Protein AF-A0A6J4FV92-F1 (afdb_monomer)

Secondary structure (DSSP, 8-state):
-EEE-TTT--EE-------TTS-HHHHHHHHHHHHH-EEEEE-SS-SEEEEEEEEPTTS-EEEEEEEE--EEEEEE-SS-TTTTT--EE---HHHHHHHBS-TTHHHHHHHHHHHH-

pLDDT: mean 94.23, std 5.78, range [58.06, 98.5]

Solvent-accessible surface area (backbone atoms only — not comparable to full-atom values): 6823 Å² total; per-residue (Å²): 101,36,24,32,40,75,87,81,58,44,41,37,70,58,70,67,74,94,50,98,90,48,56,72,44,54,40,39,48,51,25,28,24,38,53,57,17,38,40,64,54,61,40,83,61,66,76,48,69,38,78,45,73,45,73,43,98,86,70,50,72,41,83,40,80,46,75,41,58,53,64,51,77,75,45,76,48,96,73,42,81,31,57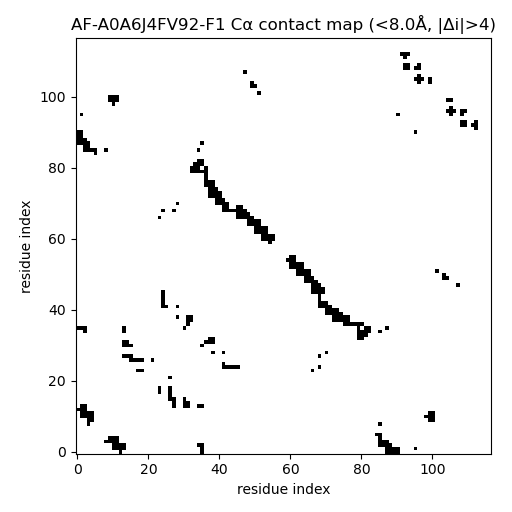,94,61,29,54,64,48,83,56,56,37,70,60,43,43,75,57,44,78,53,75,70,50,28,65,55,32,46,55,51,36,73,75,74,109

Mean predicted aligned error: 3.33 Å

Nearest PDB structures (foldseek):
  4mpo-assembly3_C  TM=8.245E-01  e=9.724E-05  Chlamydia trachomatis L2/434/Bu
  7auo-assembly1_A  TM=7.360E-01  e=5.806E-05  Saccharomyces cerevisiae S288C
  3gw6-assembly1_F  TM=3.159E-01  e=1.990E+00  Escherichia phage K1F
  3gw6-assembly1_B  TM=3.084E-01  e=4.043E+00  Escherichia phage K1F
  3gw6-assembly2_D  TM=3.286E-01  e=7.223E+00  Escherichia phage K1F

Sequence (117 aa):
MLVTSRETKRWILPKGQPEKDLKPHEVAKAEAYEEAGLKGSIAKKAFASFASTKRLKSGTERPVLVKVYLLRVEAERGTWPEQGQRERRWFTPAEAATIVGEPELVPILLDFGSRWA

Radius of gyration: 13.91 Å; Cα contacts (8 Å, |Δi|>4): 193; chains: 1; bounding box: 33×31×37 Å

Foldseek 3Di:
DWKADQPPGATDQQDDDDDPPDQRQRRSQVSCCAGFVFDADKDSDFLDKDWDWDQDPVRDIDIDIDTHIDGDTPDHDPDGNCVVRMDDDDDQLQRSLVRHPDVRCNVVSVVVNVVPD

Structure (mmCIF, N/CA/C/O backbone):
data_AF-A0A6J4FV92-F1
#
_entry.id   AF-A0A6J4FV92-F1
#
loop_
_atom_site.group_PDB
_atom_site.id
_atom_site.type_symbol
_atom_site.label_atom_id
_atom_site.label_alt_id
_atom_site.label_comp_id
_atom_site.label_asym_id
_atom_site.label_entity_id
_atom_site.label_seq_id
_atom_site.pdbx_PDB_ins_code
_atom_site.Cartn_x
_atom_site.Cartn_y
_atom_site.Cartn_z
_atom_site.occupancy
_atom_site.B_iso_or_equiv
_atom_site.auth_seq_id
_atom_site.auth_comp_id
_atom_site.auth_asym_id
_atom_site.auth_atom_id
_atom_site.pdbx_PDB_model_num
ATOM 1 N N . MET A 1 1 ? 2.190 4.065 -8.010 1.00 95.50 1 MET A N 1
ATOM 2 C CA . MET A 1 1 ? 0.798 4.561 -7.975 1.00 95.50 1 MET A CA 1
ATOM 3 C C . MET A 1 1 ? 0.402 4.772 -6.527 1.00 95.50 1 MET A C 1
ATOM 5 O O . MET A 1 1 ? 0.676 3.888 -5.721 1.00 95.50 1 MET A O 1
ATOM 9 N N . LEU A 1 2 ? -0.239 5.896 -6.220 1.00 97.94 2 LEU A N 1
ATOM 10 C CA . LEU A 1 2 ? -0.946 6.124 -4.958 1.00 97.94 2 LEU A CA 1
ATOM 11 C C . LEU A 1 2 ? -2.420 6.425 -5.245 1.00 97.94 2 LEU A C 1
ATOM 13 O O . LEU A 1 2 ? -2.774 6.812 -6.363 1.00 97.94 2 LEU A O 1
ATOM 17 N N . VAL A 1 3 ? -3.254 6.266 -4.223 1.00 98.00 3 VAL A N 1
ATOM 18 C CA . VAL A 1 3 ? -4.663 6.673 -4.219 1.00 98.00 3 VAL A CA 1
ATOM 19 C C . VAL A 1 3 ? -4.953 7.569 -3.026 1.00 98.00 3 VAL A C 1
ATOM 21 O O . VAL A 1 3 ? -4.241 7.524 -2.025 1.00 98.00 3 VAL A O 1
ATOM 24 N N . THR A 1 4 ? -6.010 8.367 -3.093 1.00 97.06 4 THR A N 1
ATOM 25 C CA . THR A 1 4 ? -6.475 9.121 -1.923 1.00 97.06 4 THR A CA 1
ATOM 26 C C . THR A 1 4 ? -7.242 8.217 -0.958 1.00 97.06 4 THR A C 1
ATOM 28 O O . THR A 1 4 ? -8.066 7.402 -1.384 1.00 97.06 4 THR A O 1
ATOM 31 N N . SER A 1 5 ? -7.061 8.414 0.347 1.00 93.00 5 SER A N 1
ATOM 32 C CA . SER A 1 5 ? -7.974 7.892 1.366 1.00 93.00 5 SER A CA 1
ATOM 33 C C . SER A 1 5 ? -9.383 8.472 1.178 1.00 93.00 5 SER A C 1
ATOM 35 O O . SER A 1 5 ? -9.551 9.575 0.656 1.00 93.00 5 SER A O 1
ATOM 37 N N . ARG A 1 6 ? -10.420 7.747 1.614 1.00 90.94 6 ARG A N 1
ATOM 38 C CA . ARG A 1 6 ? -11.811 8.198 1.430 1.00 90.94 6 ARG A CA 1
ATOM 39 C C . ARG A 1 6 ? -12.151 9.435 2.272 1.00 90.94 6 ARG A C 1
ATOM 41 O O . ARG A 1 6 ? -12.722 10.382 1.745 1.00 90.94 6 ARG A O 1
ATOM 48 N N . GLU A 1 7 ? -11.782 9.421 3.553 1.00 86.88 7 GLU A N 1
ATOM 49 C CA . GLU A 1 7 ? -12.180 10.446 4.531 1.00 86.88 7 GLU A CA 1
ATOM 50 C C . GLU A 1 7 ? -11.287 11.690 4.490 1.00 86.88 7 GLU A C 1
ATOM 52 O O . GLU A 1 7 ? -11.777 12.810 4.412 1.00 86.88 7 GLU A O 1
ATOM 57 N N . THR A 1 8 ? -9.967 11.498 4.545 1.00 89.00 8 THR A N 1
ATOM 58 C CA . THR A 1 8 ? -9.002 12.596 4.727 1.00 89.00 8 THR A CA 1
ATOM 59 C C . THR A 1 8 ? -8.329 13.043 3.436 1.00 89.00 8 THR A C 1
ATOM 61 O O . THR A 1 8 ? -7.539 13.981 3.467 1.00 89.00 8 THR A O 1
ATOM 64 N N . LYS A 1 9 ? -8.598 12.353 2.320 1.00 92.56 9 LYS A N 1
ATOM 65 C CA . LYS A 1 9 ? -8.004 12.604 0.998 1.00 92.56 9 LYS A CA 1
ATOM 66 C C . LYS A 1 9 ? -6.469 12.615 0.980 1.00 92.56 9 LYS A C 1
ATOM 68 O O . LYS A 1 9 ? -5.858 13.176 0.079 1.00 92.56 9 LYS A O 1
ATOM 73 N N . ARG A 1 10 ? -5.829 11.946 1.944 1.00 94.62 10 ARG A N 1
ATOM 74 C CA . ARG A 1 10 ? -4.369 11.766 1.973 1.00 94.62 10 ARG A CA 1
ATOM 75 C C . ARG A 1 10 ? -3.938 10.722 0.954 1.00 94.62 10 ARG A C 1
ATOM 77 O O . ARG A 1 10 ? -4.637 9.725 0.784 1.00 94.62 10 ARG A O 1
ATOM 84 N N . TRP A 1 11 ? -2.776 10.912 0.338 1.00 97.06 11 TRP A N 1
ATOM 85 C CA . TRP A 1 11 ? -2.191 9.925 -0.565 1.00 97.06 11 TRP A CA 1
ATOM 86 C C . TRP A 1 11 ? -1.657 8.718 0.209 1.00 97.06 11 TRP A C 1
ATOM 88 O O . TRP A 1 11 ? -0.870 8.868 1.141 1.00 97.06 11 TRP A O 1
ATOM 98 N N . ILE A 1 12 ? -2.095 7.526 -0.192 1.00 96.06 12 ILE A N 1
ATOM 99 C CA . ILE A 1 12 ? -1.753 6.237 0.415 1.00 96.06 12 ILE A CA 1
ATOM 100 C C . ILE A 1 12 ? -1.475 5.188 -0.668 1.00 96.06 12 ILE A C 1
ATOM 102 O O . ILE A 1 12 ? -1.892 5.325 -1.823 1.00 96.06 12 ILE A O 1
ATOM 106 N N . LEU A 1 13 ? -0.800 4.101 -0.291 1.00 96.81 13 LEU A N 1
ATOM 107 C CA . LEU A 1 13 ? -0.808 2.882 -1.102 1.00 96.81 13 LEU A CA 1
ATOM 108 C C . LEU A 1 13 ? -2.199 2.229 -1.068 1.00 96.81 13 LEU A C 1
ATOM 110 O O . LEU A 1 13 ? -2.836 2.263 -0.008 1.00 96.81 13 LEU A O 1
ATOM 114 N N . PRO A 1 14 ? -2.637 1.583 -2.169 1.00 96.75 14 PRO A N 1
ATOM 115 C CA . PRO A 1 14 ? -3.843 0.773 -2.144 1.00 96.75 14 PRO A CA 1
ATOM 116 C C . PRO A 1 14 ? -3.752 -0.315 -1.077 1.00 96.75 14 PRO A C 1
ATOM 118 O O . PRO A 1 14 ? -2.745 -1.031 -1.014 1.00 96.75 14 PRO A O 1
ATOM 121 N N . LYS A 1 15 ? -4.757 -0.418 -0.205 1.00 94.06 15 LYS A N 1
ATOM 122 C CA . LYS A 1 15 ? -4.687 -1.328 0.947 1.00 94.06 15 LYS A CA 1
ATOM 123 C C . LYS A 1 15 ? -6.058 -1.769 1.450 1.00 94.06 15 LYS A C 1
ATOM 125 O O . LYS A 1 15 ? -6.947 -0.952 1.654 1.00 94.06 15 LYS A O 1
ATOM 130 N N . GLY A 1 16 ? -6.134 -3.041 1.828 1.00 90.25 16 GLY A N 1
ATOM 131 C CA . GLY A 1 16 ? -7.346 -3.668 2.345 1.00 90.25 16 GLY A CA 1
ATOM 132 C C . GLY A 1 16 ? -7.248 -4.188 3.762 1.00 90.25 16 GLY A C 1
ATOM 133 O O . GLY A 1 16 ? -6.205 -4.124 4.421 1.00 90.25 16 GLY A O 1
ATOM 134 N N . GLN A 1 17 ? -8.366 -4.728 4.232 1.00 87.69 17 GLN A N 1
ATOM 135 C CA . GLN A 1 17 ? -8.396 -5.544 5.441 1.00 87.69 17 GLN A CA 1
ATOM 136 C C . GLN A 1 17 ? -8.135 -7.011 5.089 1.00 87.69 17 GLN A C 1
ATOM 138 O O . GLN A 1 17 ? -8.500 -7.442 4.003 1.00 87.69 17 GLN A O 1
ATOM 143 N N . PRO A 1 18 ? -7.533 -7.801 5.994 1.00 86.38 18 PRO A N 1
ATOM 144 C CA . PRO A 1 18 ? -7.424 -9.238 5.788 1.00 86.38 18 PRO A CA 1
ATOM 145 C C . PRO A 1 18 ? -8.799 -9.883 5.570 1.00 86.38 18 PRO A C 1
ATOM 147 O O . PRO A 1 18 ? -9.725 -9.646 6.347 1.00 86.38 18 PRO A O 1
ATOM 150 N N . GLU A 1 19 ? -8.895 -10.741 4.559 1.00 87.88 19 GLU A N 1
ATOM 151 C CA . GLU A 1 19 ? -10.077 -11.547 4.253 1.00 87.88 19 GLU A CA 1
ATOM 152 C C . GLU A 1 19 ? -9.804 -13.021 4.567 1.00 87.88 19 GLU A C 1
ATOM 154 O O . GLU A 1 19 ? -8.681 -13.500 4.404 1.00 87.88 19 GLU A O 1
ATOM 159 N N . LYS A 1 20 ? -10.824 -13.745 5.047 1.00 82.75 20 LYS A N 1
ATOM 160 C CA . LYS A 1 20 ? -10.668 -15.093 5.626 1.00 82.75 20 LYS A CA 1
ATOM 161 C C . LYS A 1 20 ? -10.102 -16.120 4.637 1.00 82.75 20 LYS A C 1
ATOM 163 O O . LYS A 1 20 ? -9.364 -17.007 5.056 1.00 82.75 20 LYS A O 1
ATOM 168 N N . ASP A 1 21 ? -10.405 -15.958 3.352 1.00 91.56 21 ASP A N 1
ATOM 169 C CA . ASP A 1 21 ? -10.108 -16.948 2.313 1.00 91.56 21 ASP A CA 1
ATOM 170 C C . ASP A 1 21 ? -9.042 -16.479 1.308 1.00 91.56 21 ASP A C 1
ATOM 172 O O . ASP A 1 21 ? -8.737 -17.189 0.350 1.00 91.56 21 ASP A O 1
ATOM 176 N N . LEU A 1 22 ? -8.435 -15.306 1.532 1.00 90.75 22 LEU A N 1
ATOM 177 C CA . LEU A 1 22 ? -7.413 -14.742 0.650 1.00 90.75 22 LEU A CA 1
ATOM 178 C C . LEU A 1 22 ? -6.067 -14.608 1.353 1.00 90.75 22 LEU A C 1
ATOM 180 O O . LEU A 1 22 ? -5.957 -14.164 2.500 1.00 90.75 22 LEU A O 1
ATOM 184 N N . LYS A 1 23 ? -4.990 -14.931 0.631 1.00 96.31 23 LYS A N 1
ATOM 185 C CA . LYS A 1 23 ? -3.640 -14.642 1.120 1.00 96.31 23 LYS A CA 1
ATOM 186 C C . LYS A 1 23 ? -3.422 -13.125 1.116 1.00 96.31 23 LYS A C 1
ATOM 188 O O . LYS A 1 23 ? -3.930 -12.436 0.235 1.00 96.31 23 LYS A O 1
ATOM 193 N N . PRO A 1 24 ? -2.580 -12.572 2.006 1.00 95.94 24 PRO A N 1
ATOM 194 C CA . PRO A 1 24 ? -2.403 -11.119 2.100 1.00 95.94 24 PRO A CA 1
ATOM 195 C C . PRO A 1 24 ? -1.973 -10.420 0.798 1.00 95.94 24 PRO A C 1
ATOM 197 O O . PRO A 1 24 ? -2.365 -9.285 0.553 1.00 95.94 24 PRO A O 1
ATOM 200 N N . HIS A 1 25 ? -1.190 -11.089 -0.056 1.00 97.56 25 HIS A N 1
ATOM 201 C CA . HIS A 1 25 ? -0.832 -10.547 -1.371 1.00 97.56 25 HIS A CA 1
ATOM 202 C C . HIS A 1 25 ? -2.004 -10.589 -2.363 1.00 97.56 25 HIS A C 1
ATOM 204 O O . HIS A 1 25 ? -2.075 -9.754 -3.253 1.00 97.56 25 HIS A O 1
ATOM 210 N N . GLU A 1 26 ? -2.930 -11.541 -2.233 1.00 97.50 26 GLU A N 1
ATOM 211 C CA . GLU A 1 26 ? -4.135 -11.604 -3.068 1.00 97.50 26 GLU A CA 1
ATOM 212 C C . GLU A 1 26 ? -5.090 -10.470 -2.701 1.00 97.50 26 GLU A C 1
ATOM 214 O O . GLU A 1 26 ? -5.551 -9.772 -3.600 1.00 97.50 26 GLU A O 1
ATOM 219 N N . VAL A 1 27 ? -5.261 -10.200 -1.400 1.00 97.75 27 VAL A N 1
ATOM 220 C CA . VAL A 1 27 ? -5.981 -9.013 -0.904 1.00 97.75 27 VAL A CA 1
ATOM 221 C C . VAL A 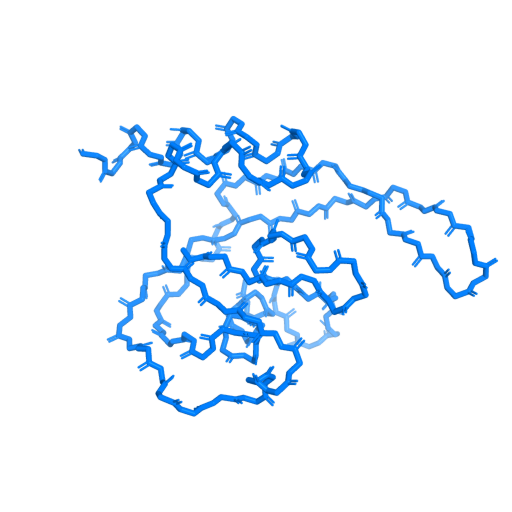1 27 ? -5.347 -7.735 -1.45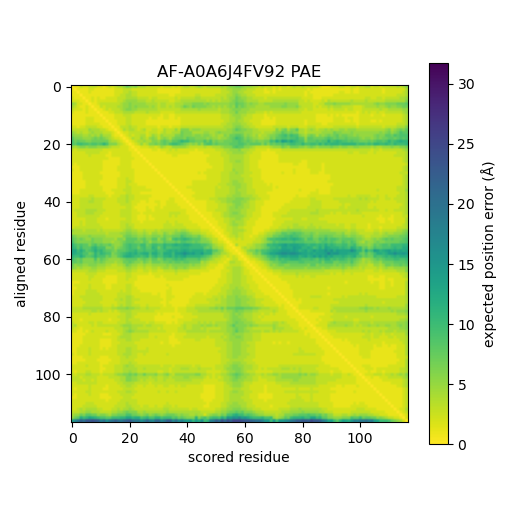6 1.00 97.75 27 VAL A C 1
ATOM 223 O O . VAL A 1 27 ? -6.023 -6.932 -2.085 1.00 97.75 27 VAL A O 1
ATOM 226 N N . ALA A 1 28 ? -4.027 -7.560 -1.314 1.00 97.62 28 ALA A N 1
ATOM 227 C CA . ALA A 1 28 ? -3.342 -6.370 -1.831 1.00 97.62 28 ALA A CA 1
ATOM 228 C C . ALA A 1 28 ? -3.525 -6.184 -3.352 1.00 97.62 28 ALA A C 1
ATOM 230 O O . ALA A 1 28 ? -3.639 -5.058 -3.834 1.00 97.62 28 ALA A O 1
ATOM 231 N N . LYS A 1 29 ? -3.570 -7.282 -4.120 1.00 98.06 29 LYS A N 1
ATOM 232 C CA . LYS A 1 29 ? -3.832 -7.245 -5.565 1.00 98.06 29 LYS A CA 1
ATOM 233 C C . LYS A 1 29 ? -5.281 -6.871 -5.879 1.00 98.06 29 LYS A C 1
ATOM 235 O O . LYS A 1 29 ? -5.493 -6.098 -6.811 1.00 98.06 29 LYS A O 1
ATOM 240 N N . ALA A 1 30 ? -6.248 -7.420 -5.145 1.00 97.88 30 ALA A N 1
ATOM 241 C CA . ALA A 1 30 ? -7.661 -7.084 -5.298 1.00 97.88 30 ALA A CA 1
ATOM 242 C C . ALA A 1 30 ? -7.896 -5.595 -5.007 1.00 97.88 30 ALA A C 1
ATOM 244 O O . ALA A 1 30 ? -8.439 -4.883 -5.843 1.00 97.88 30 ALA A O 1
ATOM 245 N N . GLU A 1 31 ? -7.335 -5.090 -3.914 1.00 97.75 31 GLU A N 1
ATOM 246 C CA . GLU A 1 31 ? -7.427 -3.684 -3.504 1.00 97.75 31 GLU A CA 1
ATOM 247 C C . GLU A 1 31 ? -6.756 -2.736 -4.504 1.00 97.75 31 GLU A C 1
ATOM 249 O O . GLU A 1 31 ? -7.287 -1.679 -4.832 1.00 97.75 31 GLU A O 1
ATOM 254 N N . ALA A 1 32 ? -5.617 -3.124 -5.087 1.00 98.25 32 ALA A N 1
ATOM 255 C CA . ALA A 1 32 ? -5.011 -2.350 -6.171 1.00 98.25 32 ALA A CA 1
ATOM 256 C C . ALA A 1 32 ? -5.930 -2.236 -7.404 1.00 98.25 32 ALA A C 1
ATOM 258 O O . ALA A 1 32 ? -5.899 -1.225 -8.111 1.00 98.25 32 ALA A O 1
ATOM 259 N N . TYR A 1 33 ? -6.766 -3.243 -7.666 1.00 98.38 33 TYR A N 1
ATOM 260 C CA . TYR A 1 33 ? -7.787 -3.168 -8.706 1.00 98.38 33 TYR A CA 1
ATOM 261 C C . TYR A 1 33 ? -8.998 -2.334 -8.268 1.00 98.38 33 TYR A C 1
ATOM 263 O O . TYR A 1 33 ? -9.450 -1.479 -9.029 1.00 98.38 33 TYR A O 1
ATOM 271 N N . GLU A 1 34 ? -9.513 -2.550 -7.064 1.00 98.00 34 GLU A N 1
ATOM 272 C CA . GLU A 1 34 ? -10.715 -1.876 -6.568 1.00 98.00 34 GLU A CA 1
ATOM 273 C C . GLU A 1 34 ? -10.491 -0.384 -6.341 1.00 98.00 34 GLU A C 1
ATOM 275 O O . GLU A 1 34 ? -11.276 0.434 -6.822 1.00 98.00 34 GLU A O 1
ATOM 280 N N . GLU A 1 35 ? -9.388 -0.022 -5.687 1.00 98.00 35 GLU A N 1
ATOM 281 C CA . GLU A 1 35 ? -9.075 1.356 -5.320 1.00 98.00 35 GLU A CA 1
ATOM 282 C C . GLU A 1 35 ? -8.410 2.132 -6.465 1.00 98.00 35 GLU A C 1
ATOM 284 O O . GLU A 1 35 ? -8.633 3.338 -6.599 1.00 98.00 35 GLU A O 1
ATOM 289 N N . ALA A 1 36 ? -7.602 1.461 -7.299 1.00 98.06 36 ALA A N 1
ATOM 290 C CA . ALA A 1 36 ? -6.765 2.115 -8.311 1.00 98.06 36 ALA A CA 1
ATOM 291 C C . ALA A 1 36 ? -6.947 1.590 -9.744 1.00 98.06 36 ALA A C 1
ATOM 293 O O . ALA A 1 36 ? -6.307 2.106 -10.658 1.00 98.06 36 ALA A O 1
ATOM 294 N N . GLY A 1 37 ? -7.782 0.581 -9.995 1.00 98.25 37 GLY A N 1
ATOM 295 C CA . GLY A 1 37 ? -7.991 0.025 -11.338 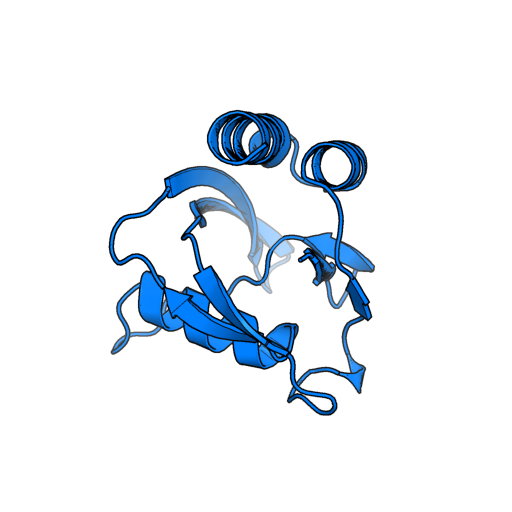1.00 98.25 37 GLY A CA 1
ATOM 296 C C . GLY A 1 37 ? -6.765 -0.662 -11.944 1.00 98.25 37 GLY A C 1
ATOM 297 O O . GLY A 1 37 ? -6.700 -0.815 -13.167 1.00 98.25 37 GLY A O 1
ATOM 298 N N . LEU A 1 38 ? -5.788 -1.063 -11.128 1.00 98.50 38 LEU A N 1
ATOM 299 C CA . LEU A 1 38 ? -4.559 -1.701 -11.594 1.00 98.50 38 LEU A CA 1
ATOM 300 C C . LEU A 1 38 ? -4.738 -3.212 -11.740 1.00 98.50 38 LEU A C 1
ATOM 302 O O . LEU A 1 38 ? -5.293 -3.880 -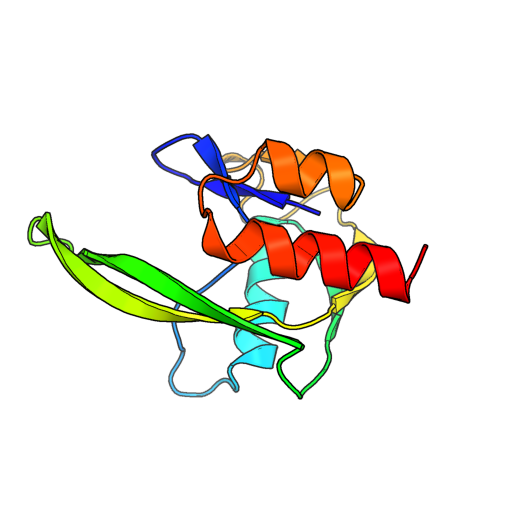10.870 1.00 98.50 38 LEU A O 1
ATOM 306 N N . LYS A 1 39 ? -4.221 -3.772 -12.833 1.00 98.31 39 LYS A N 1
ATOM 307 C CA . LYS A 1 39 ? -4.120 -5.219 -13.043 1.00 98.31 39 LYS A CA 1
ATOM 308 C C . LYS A 1 39 ? -2.683 -5.611 -13.340 1.00 98.31 39 LYS A C 1
ATOM 310 O O . LYS A 1 39 ? -1.952 -4.880 -14.005 1.00 98.31 39 LYS A O 1
ATOM 315 N N . GLY A 1 40 ? -2.309 -6.792 -12.866 1.00 97.94 40 GLY A N 1
ATOM 316 C CA . GLY A 1 40 ? -1.034 -7.409 -13.193 1.00 97.94 40 GLY A CA 1
ATOM 317 C C . GLY A 1 40 ? -0.640 -8.510 -12.220 1.00 97.94 40 GLY A C 1
ATOM 318 O O . GLY A 1 40 ? -1.490 -9.132 -11.568 1.00 97.94 40 GLY A O 1
ATOM 319 N N . SER A 1 41 ? 0.660 -8.739 -12.109 1.00 98.19 41 SER A N 1
ATOM 320 C CA . SER A 1 41 ? 1.244 -9.838 -11.342 1.00 98.19 41 SER A CA 1
ATOM 321 C C . SER A 1 41 ? 1.805 -9.345 -10.007 1.00 98.19 41 SER A C 1
ATOM 323 O O . SER A 1 41 ? 2.618 -8.423 -9.980 1.00 98.19 41 SER A O 1
ATOM 325 N N . ILE A 1 42 ? 1.377 -9.947 -8.890 1.00 98.12 42 ILE A N 1
ATOM 326 C CA . ILE A 1 42 ? 1.810 -9.551 -7.539 1.00 98.12 42 ILE A CA 1
ATOM 327 C C . ILE A 1 42 ? 2.829 -10.535 -6.961 1.00 98.12 42 ILE A C 1
ATOM 329 O O . ILE A 1 42 ? 2.702 -11.752 -7.121 1.00 98.12 42 ILE A O 1
ATOM 333 N N . ALA A 1 43 ? 3.833 -10.014 -6.258 1.00 98.00 43 ALA A N 1
ATOM 334 C CA . ALA A 1 43 ? 4.787 -10.828 -5.522 1.00 98.00 43 ALA A CA 1
ATOM 335 C C . ALA A 1 43 ? 4.120 -11.493 -4.305 1.00 98.00 43 ALA A C 1
ATOM 337 O O . ALA A 1 43 ? 3.425 -10.844 -3.526 1.00 98.00 43 ALA A O 1
ATOM 338 N N . LYS A 1 44 ? 4.378 -12.790 -4.095 1.00 97.44 44 LYS A N 1
ATOM 339 C CA . LYS A 1 44 ? 3.858 -13.533 -2.929 1.00 97.44 44 LYS A CA 1
ATOM 340 C C . LYS A 1 44 ? 4.530 -13.120 -1.615 1.00 97.44 44 LYS A C 1
ATOM 342 O O . LYS A 1 44 ? 3.912 -13.192 -0.553 1.00 97.44 44 LYS A O 1
ATOM 347 N N . LYS A 1 45 ? 5.808 -12.730 -1.685 1.00 97.69 45 LYS A N 1
ATOM 348 C CA . LYS A 1 45 ? 6.604 -12.264 -0.544 1.00 97.69 45 LYS A CA 1
ATOM 349 C C . LYS A 1 45 ? 6.388 -10.763 -0.361 1.00 97.69 45 LYS A C 1
ATOM 351 O O . LYS A 1 45 ? 6.417 -10.019 -1.337 1.00 97.69 45 LYS A O 1
ATOM 356 N N . ALA A 1 46 ? 6.191 -10.340 0.886 1.00 97.81 46 ALA A N 1
ATOM 357 C CA . ALA A 1 46 ? 6.134 -8.922 1.214 1.00 97.81 46 ALA A CA 1
ATOM 358 C C . ALA A 1 46 ? 7.497 -8.275 0.932 1.00 97.81 46 ALA A C 1
ATOM 360 O O . ALA A 1 46 ? 8.538 -8.849 1.256 1.00 97.81 46 ALA A O 1
ATOM 361 N N . PHE A 1 47 ? 7.469 -7.095 0.327 1.00 97.88 47 PHE A N 1
ATOM 362 C CA . PHE A 1 47 ? 8.649 -6.263 0.125 1.00 97.88 47 PHE A CA 1
ATOM 363 C C . PHE A 1 47 ? 9.099 -5.639 1.440 1.00 97.88 47 PHE A C 1
ATOM 365 O O . PHE A 1 47 ? 10.273 -5.700 1.787 1.00 97.88 47 PHE A O 1
ATOM 372 N N . ALA A 1 48 ? 8.136 -5.106 2.189 1.00 97.56 48 ALA A N 1
ATOM 373 C CA . ALA A 1 48 ? 8.360 -4.455 3.465 1.00 97.56 48 ALA A CA 1
ATOM 374 C C . ALA A 1 48 ? 7.114 -4.562 4.351 1.00 97.56 48 ALA A C 1
ATOM 376 O O . ALA A 1 48 ? 6.043 -5.005 3.918 1.00 97.56 48 ALA A O 1
ATOM 377 N N . SER A 1 49 ? 7.249 -4.126 5.597 1.00 96.88 49 SER A N 1
ATOM 378 C CA . SER A 1 49 ? 6.128 -3.898 6.499 1.00 96.88 49 SER A CA 1
ATOM 379 C C . SER A 1 49 ? 6.421 -2.721 7.411 1.00 96.88 49 SER A C 1
ATOM 381 O O . SER A 1 49 ? 7.577 -2.523 7.774 1.00 96.88 49 SER A O 1
ATOM 383 N N . PHE A 1 50 ? 5.384 -1.995 7.806 1.00 94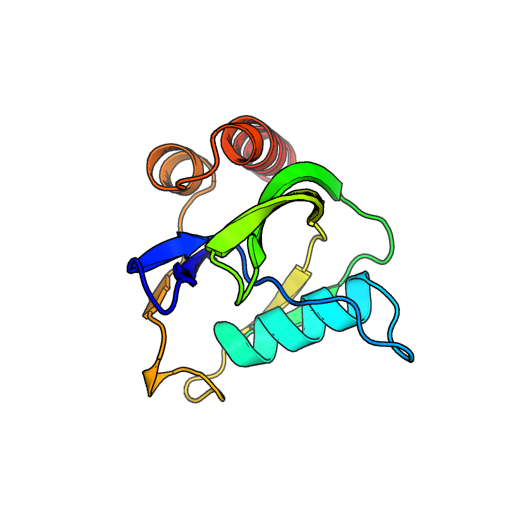.81 50 PHE A N 1
ATOM 384 C CA . PHE A 1 50 ? 5.493 -0.859 8.717 1.00 94.81 50 PHE A CA 1
ATOM 385 C C . PHE A 1 50 ? 4.322 -0.837 9.700 1.00 94.81 50 PHE A C 1
ATOM 387 O O . PHE A 1 50 ? 3.260 -1.419 9.427 1.00 94.81 50 PHE A O 1
ATOM 394 N N . ALA A 1 51 ? 4.516 -0.205 10.855 1.00 91.69 51 ALA A N 1
ATOM 395 C CA . ALA A 1 51 ? 3.455 -0.033 11.834 1.00 91.69 51 ALA A CA 1
ATOM 396 C C . ALA A 1 51 ? 2.555 1.148 11.445 1.00 91.69 51 ALA A C 1
ATOM 398 O O . ALA A 1 51 ? 2.991 2.180 10.944 1.00 91.69 51 ALA A O 1
ATOM 399 N N . SER A 1 52 ? 1.255 0.989 11.655 1.00 88.44 52 SER A N 1
ATOM 400 C CA . SER A 1 52 ? 0.265 2.034 11.416 1.00 88.44 52 SER A CA 1
ATOM 401 C C . SER A 1 52 ? -0.823 1.962 12.479 1.00 88.44 52 SER A C 1
ATOM 403 O O . SER A 1 52 ? -0.944 0.961 13.189 1.00 88.44 52 SER A O 1
ATOM 405 N N . THR A 1 53 ? -1.636 3.005 12.604 1.00 87.19 53 THR A N 1
ATOM 406 C CA . THR A 1 53 ? -2.799 2.996 13.488 1.00 87.19 53 THR A CA 1
ATOM 407 C C . THR A 1 53 ? -4.079 2.833 12.681 1.00 87.19 53 THR A C 1
ATOM 409 O O . THR A 1 53 ? -4.347 3.528 11.701 1.00 87.19 53 THR A O 1
ATOM 412 N N . LYS A 1 54 ? -4.904 1.871 13.096 1.00 82.62 54 LYS A N 1
ATOM 413 C CA . LYS A 1 54 ? -6.265 1.709 12.593 1.00 82.62 54 LYS A CA 1
ATOM 414 C C . LYS A 1 54 ? -7.226 2.320 13.598 1.00 82.62 54 LYS A C 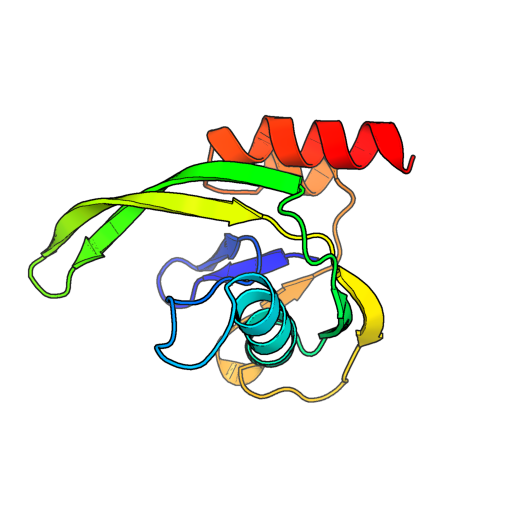1
ATOM 416 O O . LYS A 1 54 ? -7.316 1.845 14.731 1.00 82.62 54 LYS A O 1
ATOM 421 N N . ARG A 1 55 ? -8.000 3.312 13.161 1.00 82.31 55 ARG A N 1
ATOM 422 C CA . ARG A 1 55 ? -9.137 3.819 13.930 1.00 82.31 55 ARG A CA 1
ATOM 423 C C . ARG A 1 55 ? -10.310 2.847 13.819 1.00 82.31 55 ARG A C 1
ATOM 425 O O . ARG A 1 55 ? -10.717 2.456 12.724 1.00 82.31 55 ARG A O 1
ATOM 432 N N . LEU A 1 56 ? -10.820 2.404 14.959 1.00 81.50 56 LEU A N 1
ATOM 433 C CA . LEU A 1 56 ? -12.000 1.553 15.058 1.00 81.50 56 LEU A CA 1
ATOM 434 C C . LEU A 1 56 ? -13.272 2.403 15.012 1.00 81.50 56 LEU A C 1
ATOM 436 O O . LEU A 1 56 ? -13.245 3.595 15.311 1.00 81.50 56 LEU A O 1
ATOM 440 N N . LYS A 1 57 ? -14.415 1.769 14.720 1.00 79.38 57 LYS A N 1
ATOM 441 C CA . LYS A 1 57 ? -15.732 2.433 14.762 1.00 79.38 57 LYS A CA 1
ATOM 442 C C . LYS A 1 57 ? -16.055 3.037 16.137 1.00 79.38 57 LYS A C 1
ATOM 444 O O . LYS A 1 57 ? -16.802 3.999 16.211 1.00 79.38 57 LYS A O 1
ATOM 449 N N . SER A 1 58 ? -15.461 2.503 17.208 1.00 83.19 58 SER A N 1
ATOM 450 C CA . SER A 1 58 ? -15.557 3.041 18.572 1.00 83.19 58 SER A CA 1
ATOM 451 C C . SER A 1 58 ? -14.774 4.343 18.787 1.00 83.19 58 SER A C 1
ATOM 453 O O . SER A 1 58 ? -14.800 4.892 19.882 1.00 83.19 58 SER A O 1
ATOM 455 N N . GLY A 1 59 ? -14.014 4.808 17.791 1.00 80.38 59 GLY A N 1
ATOM 456 C CA . GLY A 1 59 ? -13.110 5.951 17.902 1.00 80.38 59 GLY A CA 1
ATOM 457 C C . GLY A 1 59 ? -11.729 5.612 18.469 1.00 80.38 59 GLY A C 1
ATOM 458 O O . GLY A 1 59 ? -10.827 6.433 18.347 1.00 80.38 59 GLY A O 1
ATOM 459 N N . THR A 1 60 ? -11.540 4.412 19.024 1.00 86.62 60 THR A N 1
ATOM 460 C CA . THR A 1 60 ? -10.255 3.932 19.557 1.00 86.62 60 THR A CA 1
ATOM 461 C C . THR A 1 60 ? -9.270 3.627 18.433 1.00 86.62 60 THR A C 1
ATOM 463 O O . THR A 1 60 ? -9.651 3.041 17.419 1.00 86.62 60 THR A O 1
ATOM 466 N N . GLU A 1 61 ? -7.994 3.940 18.629 1.00 88.19 61 GLU A N 1
ATOM 467 C CA . GLU A 1 61 ? -6.927 3.535 17.715 1.00 88.19 61 GLU A CA 1
ATOM 468 C C . GLU A 1 61 ? -6.270 2.237 18.180 1.00 88.19 61 GLU A C 1
ATOM 470 O O . GLU A 1 61 ? -6.061 2.014 19.373 1.00 88.19 61 GLU A O 1
ATOM 475 N N . ARG A 1 62 ? -5.951 1.354 17.231 1.00 87.94 62 ARG A N 1
ATOM 476 C CA . ARG A 1 62 ? -5.143 0.160 17.490 1.00 87.94 62 ARG A CA 1
ATOM 477 C C . ARG A 1 62 ? -3.936 0.111 16.564 1.00 87.94 62 ARG A C 1
ATOM 479 O O . ARG A 1 62 ? -4.107 0.350 15.365 1.00 87.94 62 ARG A O 1
ATOM 486 N N . PRO A 1 63 ? -2.750 -0.249 17.083 1.00 88.81 63 PRO A N 1
ATOM 487 C CA . PRO A 1 63 ? -1.599 -0.504 16.239 1.00 88.81 63 PRO A CA 1
ATOM 488 C C . PRO A 1 63 ? -1.874 -1.725 15.358 1.00 88.81 63 PRO A C 1
ATOM 490 O O . PRO A 1 63 ? -2.414 -2.740 15.810 1.00 88.81 63 PRO A O 1
ATOM 493 N N . VAL A 1 64 ? -1.514 -1.614 14.087 1.00 91.38 64 VAL A N 1
ATOM 494 C CA . VAL A 1 64 ? -1.602 -2.674 13.087 1.00 91.38 64 VAL A CA 1
ATOM 495 C C . VAL A 1 64 ? -0.311 -2.713 12.282 1.00 91.38 64 VAL A C 1
ATOM 497 O O . VAL A 1 64 ? 0.311 -1.683 12.035 1.00 91.38 64 VAL A O 1
ATOM 500 N N . LEU A 1 65 ? 0.082 -3.907 11.850 1.00 92.94 65 LEU A N 1
ATOM 501 C CA . LEU A 1 65 ? 1.205 -4.078 10.937 1.00 92.94 65 LEU A CA 1
ATOM 502 C C . LEU A 1 65 ? 0.682 -4.112 9.500 1.00 92.94 65 LEU A C 1
ATOM 504 O O . LEU A 1 65 ? -0.103 -4.996 9.144 1.00 92.94 65 LEU A O 1
ATOM 508 N N . VAL A 1 66 ? 1.131 -3.177 8.670 1.00 94.75 66 VAL A N 1
ATOM 509 C CA . VAL A 1 66 ? 0.804 -3.126 7.242 1.00 94.75 66 VAL A CA 1
ATOM 510 C C . VAL A 1 66 ? 1.911 -3.825 6.466 1.00 94.75 66 VAL A C 1
ATOM 512 O O . VAL A 1 66 ? 3.085 -3.520 6.647 1.00 94.75 66 VAL A O 1
ATOM 515 N N . LYS A 1 67 ? 1.549 -4.770 5.593 1.00 96.94 67 LYS A N 1
ATOM 516 C CA . LYS A 1 67 ? 2.488 -5.445 4.685 1.00 96.94 67 LYS A CA 1
ATOM 517 C C . LYS A 1 67 ? 2.389 -4.835 3.292 1.00 96.94 67 LYS A C 1
ATOM 519 O O . LYS A 1 67 ? 1.294 -4.716 2.751 1.00 96.94 67 LYS A O 1
ATOM 524 N N . VAL A 1 68 ? 3.534 -4.499 2.710 1.00 97.56 68 VAL A N 1
ATOM 525 C CA . VAL A 1 68 ? 3.654 -3.919 1.369 1.00 97.56 68 VAL A CA 1
ATOM 526 C C . VAL A 1 68 ? 4.090 -5.007 0.396 1.00 97.56 68 VAL A C 1
ATOM 528 O O . VAL A 1 68 ? 5.065 -5.719 0.641 1.00 97.56 68 VAL A O 1
ATOM 531 N N . TYR A 1 69 ? 3.378 -5.132 -0.720 1.00 98.25 69 TYR A N 1
ATOM 532 C CA . TYR A 1 69 ? 3.644 -6.117 -1.766 1.00 98.25 69 TYR A CA 1
ATOM 533 C C . TYR A 1 69 ? 3.885 -5.413 -3.098 1.00 98.25 69 TYR A C 1
ATOM 535 O O . TYR A 1 69 ? 3.209 -4.438 -3.419 1.00 98.25 69 TYR A O 1
ATOM 543 N N . LEU A 1 70 ? 4.840 -5.916 -3.884 1.00 97.81 70 LEU A N 1
ATOM 544 C CA . LEU A 1 70 ? 5.124 -5.361 -5.207 1.00 97.81 70 LEU A CA 1
ATOM 545 C C . LEU A 1 70 ? 4.141 -5.915 -6.229 1.00 97.81 70 LEU A C 1
ATOM 547 O O . LEU A 1 70 ? 4.056 -7.130 -6.417 1.00 97.81 70 LEU A O 1
ATOM 551 N N . LEU A 1 71 ? 3.454 -5.013 -6.919 1.00 98.06 71 LEU A N 1
ATOM 552 C CA . LEU A 1 71 ? 2.615 -5.321 -8.066 1.00 98.06 71 LEU A CA 1
ATOM 553 C C . LEU A 1 71 ? 3.323 -4.847 -9.336 1.00 98.06 71 LEU A C 1
ATOM 555 O O . LEU A 1 71 ? 3.528 -3.648 -9.527 1.00 98.06 71 LEU A O 1
ATOM 559 N N . ARG A 1 72 ? 3.649 -5.781 -10.231 1.00 97.56 72 ARG A N 1
ATOM 560 C CA . ARG A 1 72 ? 4.024 -5.448 -11.604 1.00 97.56 72 ARG A CA 1
ATOM 561 C C . ARG A 1 72 ? 2.748 -5.125 -12.366 1.00 97.56 72 ARG A C 1
ATOM 563 O O . ARG A 1 72 ? 1.944 -6.019 -12.622 1.00 97.56 72 ARG A O 1
ATOM 570 N N . VAL A 1 73 ? 2.556 -3.852 -12.692 1.00 97.94 73 VAL A N 1
ATOM 571 C CA . VAL A 1 73 ? 1.378 -3.401 -13.435 1.00 97.94 73 VAL A CA 1
ATOM 572 C C . VAL A 1 73 ? 1.512 -3.789 -14.903 1.00 97.94 73 VAL A C 1
ATOM 574 O O . VAL A 1 73 ? 2.525 -3.521 -15.541 1.00 97.94 73 VAL A O 1
ATOM 577 N N . GLU A 1 74 ? 0.473 -4.436 -15.415 1.00 98.44 74 GLU A N 1
ATOM 578 C CA . GLU A 1 74 ? 0.340 -4.876 -16.807 1.00 98.44 74 GLU A CA 1
ATOM 579 C C . GLU A 1 74 ? -0.784 -4.112 -17.518 1.00 98.44 74 GLU A C 1
ATOM 581 O O . GLU A 1 74 ? -0.750 -3.947 -18.733 1.00 98.44 74 GLU A O 1
ATOM 586 N N . ALA A 1 75 ? -1.779 -3.623 -16.769 1.00 98.00 75 ALA A N 1
ATOM 587 C CA . ALA A 1 75 ? -2.831 -2.767 -17.297 1.00 98.00 75 ALA A CA 1
ATOM 588 C C . ALA A 1 75 ? -3.376 -1.806 -16.235 1.00 98.00 75 ALA A C 1
ATOM 590 O O . ALA A 1 75 ? -3.547 -2.169 -15.069 1.00 98.00 75 ALA A O 1
ATOM 591 N N . GLU A 1 76 ? -3.743 -0.608 -16.678 1.00 98.31 76 GLU A N 1
ATOM 592 C CA . GLU A 1 76 ? -4.471 0.394 -15.903 1.00 98.31 76 GLU A CA 1
ATOM 593 C C . GLU A 1 76 ? -5.850 0.601 -16.543 1.00 98.31 76 GLU A C 1
ATOM 595 O O . GLU A 1 76 ? -5.965 0.877 -17.738 1.00 98.31 76 GLU A O 1
ATOM 600 N N . ARG A 1 77 ? -6.926 0.402 -15.777 1.00 97.81 77 ARG A N 1
ATOM 601 C CA . ARG A 1 77 ? -8.297 0.473 -16.304 1.00 97.81 77 ARG A CA 1
ATOM 602 C C . ARG A 1 77 ? -8.805 1.907 -16.322 1.00 97.81 77 ARG A C 1
ATOM 604 O O . ARG A 1 77 ? -8.681 2.605 -15.322 1.00 97.81 77 ARG A O 1
ATOM 611 N N . GLY A 1 78 ? -9.424 2.318 -17.430 1.00 95.88 78 GLY A N 1
ATOM 612 C CA . GLY A 1 78 ? -10.079 3.627 -17.545 1.00 95.88 78 GLY A CA 1
ATOM 613 C C . GLY A 1 78 ? -11.297 3.775 -16.629 1.00 95.88 78 GLY A C 1
ATOM 614 O O . GLY A 1 78 ? -11.565 4.870 -16.159 1.00 95.88 78 GLY A O 1
ATOM 615 N N . THR A 1 79 ? -11.974 2.664 -16.319 1.00 96.50 79 THR A N 1
ATOM 616 C CA . THR A 1 79 ? -13.048 2.605 -15.322 1.00 96.50 79 THR A CA 1
ATOM 617 C C . THR A 1 79 ? -12.762 1.550 -14.262 1.00 96.50 79 THR A C 1
ATOM 619 O O . THR A 1 79 ? -12.361 0.433 -14.608 1.00 96.50 79 THR A O 1
ATOM 622 N N . TRP A 1 80 ? -12.977 1.869 -12.986 1.00 97.75 80 TRP A N 1
ATOM 623 C CA . TRP A 1 80 ? -12.706 0.953 -11.871 1.00 97.75 80 TRP A CA 1
ATOM 624 C C . TRP A 1 80 ? -13.684 1.144 -10.695 1.00 97.75 80 TRP A C 1
ATOM 626 O O . TRP A 1 80 ? -14.357 2.176 -10.635 1.00 97.75 80 TRP A O 1
ATOM 636 N N . PRO A 1 81 ? -13.795 0.160 -9.777 1.00 98.00 81 PRO A N 1
ATOM 637 C CA . PRO A 1 81 ? -14.856 0.124 -8.766 1.00 98.00 81 PRO A CA 1
ATOM 638 C C . PRO A 1 81 ? -14.962 1.376 -7.884 1.00 98.00 81 PRO A C 1
ATOM 640 O O . PRO A 1 81 ? -16.063 1.883 -7.675 1.00 98.00 81 PRO A O 1
ATOM 643 N N . GLU A 1 82 ? -13.839 1.917 -7.400 1.00 97.44 82 GLU A N 1
ATOM 644 C CA . GLU A 1 82 ? -13.838 3.072 -6.487 1.00 97.44 82 GLU A CA 1
ATOM 645 C C . GLU A 1 82 ? -13.512 4.420 -7.142 1.00 97.44 82 GLU A C 1
ATOM 647 O O . GLU A 1 82 ? -13.217 5.390 -6.443 1.00 97.44 82 GLU A O 1
ATOM 652 N N . GLN A 1 83 ? -13.606 4.531 -8.467 1.00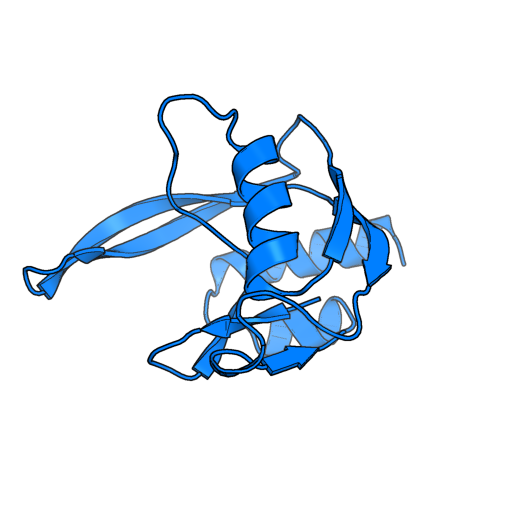 95.69 83 GLN A N 1
ATOM 653 C CA . GLN A 1 83 ? -13.230 5.756 -9.186 1.00 95.69 83 GLN A CA 1
ATOM 654 C C . GLN A 1 83 ? -13.971 7.021 -8.728 1.00 95.69 83 GLN A C 1
ATOM 656 O O . GLN A 1 83 ? -13.422 8.113 -8.774 1.00 95.69 83 GLN A O 1
ATOM 661 N N . GLY A 1 84 ? -15.217 6.880 -8.264 1.00 96.06 84 GLY A N 1
ATOM 662 C CA . GLY A 1 84 ? -16.013 7.999 -7.746 1.00 96.06 84 GLY A CA 1
ATOM 663 C C . GLY A 1 84 ? -15.701 8.367 -6.292 1.00 96.06 84 GLY A C 1
ATOM 664 O O . GLY A 1 84 ? -16.231 9.345 -5.778 1.00 96.06 84 GLY A O 1
ATOM 665 N N . GLN A 1 85 ? -14.876 7.575 -5.605 1.00 96.00 85 GLN A N 1
ATOM 666 C CA . GLN A 1 85 ? -14.551 7.752 -4.187 1.00 96.00 85 GLN A CA 1
ATOM 667 C C . GLN A 1 85 ? -13.098 8.192 -3.979 1.00 96.00 85 GLN A C 1
ATOM 669 O O . GLN A 1 85 ? -12.770 8.762 -2.928 1.00 96.00 85 GLN A O 1
ATOM 674 N N . ARG A 1 86 ? -12.232 7.937 -4.967 1.00 95.88 86 ARG A N 1
ATOM 675 C CA . ARG A 1 86 ? -10.786 8.135 -4.874 1.00 95.88 86 ARG A CA 1
ATOM 676 C C . ARG A 1 86 ? -10.204 8.747 -6.130 1.00 95.88 86 ARG A C 1
ATOM 678 O O . ARG A 1 86 ? -10.594 8.406 -7.241 1.00 95.88 86 ARG A O 1
ATOM 685 N N . GLU A 1 87 ? -9.175 9.552 -5.928 1.00 96.62 87 GLU A N 1
ATOM 686 C CA . GLU A 1 87 ? -8.234 9.898 -6.981 1.00 96.62 87 GLU A CA 1
ATOM 687 C C . GLU A 1 87 ? -7.089 8.887 -6.982 1.00 96.62 87 GLU A C 1
ATOM 689 O O . GLU A 1 87 ? -6.704 8.368 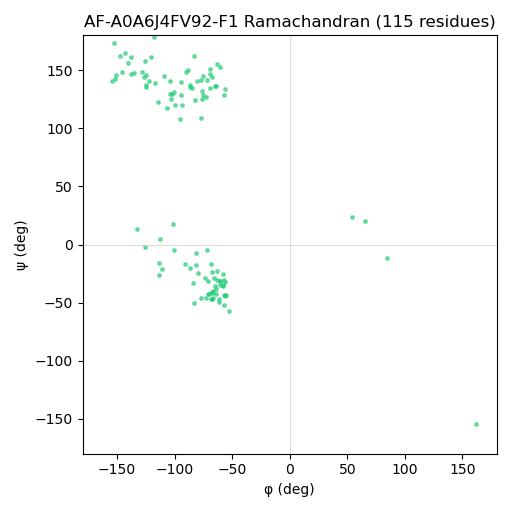-5.930 1.00 96.62 87 GLU A O 1
ATOM 694 N N . ARG A 1 88 ? -6.528 8.621 -8.163 1.00 97.06 88 ARG A N 1
ATOM 695 C CA . ARG A 1 88 ? -5.311 7.826 -8.336 1.00 97.06 88 ARG A CA 1
ATOM 696 C C . ARG A 1 88 ? -4.303 8.624 -9.146 1.00 97.06 88 ARG A C 1
ATOM 698 O O . ARG A 1 88 ? -4.686 9.332 -10.077 1.00 97.06 88 ARG A O 1
ATOM 705 N N . ARG A 1 89 ? -3.019 8.491 -8.827 1.00 97.69 89 ARG A N 1
ATOM 706 C CA . ARG A 1 89 ? -1.953 9.127 -9.601 1.00 97.69 89 ARG A CA 1
ATOM 707 C C . ARG A 1 89 ? -0.640 8.355 -9.519 1.00 97.69 89 ARG A C 1
ATOM 709 O O . ARG A 1 89 ? -0.259 7.802 -8.480 1.00 97.69 89 ARG A O 1
ATOM 716 N N . TRP A 1 90 ? 0.062 8.320 -10.647 1.00 97.56 90 TRP A N 1
ATOM 717 C CA . TRP A 1 90 ? 1.446 7.879 -10.704 1.00 97.56 90 TRP A CA 1
ATOM 718 C C . TRP A 1 90 ? 2.366 8.970 -10.169 1.00 97.56 90 TRP A C 1
ATOM 720 O O . TRP A 1 90 ? 2.266 10.132 -10.553 1.00 97.56 90 TRP A O 1
ATOM 730 N N . PHE A 1 91 ? 3.265 8.552 -9.290 1.00 97.19 91 PHE A N 1
ATOM 731 C CA . PHE A 1 91 ? 4.309 9.373 -8.702 1.00 97.19 91 PHE A CA 1
ATOM 732 C C . PHE A 1 91 ? 5.624 8.639 -8.892 1.00 97.19 91 PHE A C 1
ATOM 734 O O . PHE A 1 91 ? 5.650 7.399 -8.853 1.00 97.19 91 PHE A O 1
ATOM 741 N N . THR A 1 92 ? 6.704 9.392 -9.048 1.00 96.88 92 THR A N 1
ATOM 742 C CA . THR A 1 92 ? 8.033 8.834 -8.811 1.00 96.88 92 THR A CA 1
ATOM 743 C C . THR A 1 92 ? 8.156 8.425 -7.337 1.00 96.88 92 THR A C 1
ATOM 745 O O . THR A 1 92 ? 7.455 8.972 -6.479 1.00 96.88 92 THR A O 1
ATOM 748 N N . PRO A 1 93 ? 9.039 7.474 -6.994 1.00 96.81 93 PRO A N 1
ATOM 749 C CA . PRO A 1 93 ? 9.236 7.078 -5.601 1.00 96.81 93 PRO A CA 1
ATOM 750 C C . PRO A 1 93 ? 9.660 8.246 -4.696 1.00 96.81 93 PRO A C 1
ATOM 752 O O . PRO A 1 93 ? 9.210 8.327 -3.556 1.00 96.81 93 PRO A O 1
ATOM 755 N N . ALA A 1 94 ? 10.455 9.184 -5.225 1.00 96.88 94 ALA A N 1
ATOM 756 C CA . ALA A 1 94 ? 10.865 10.391 -4.514 1.00 96.88 94 ALA A CA 1
ATOM 757 C C . ALA A 1 94 ? 9.687 11.345 -4.245 1.00 96.88 94 ALA A C 1
ATOM 759 O O . ALA A 1 94 ? 9.527 11.796 -3.117 1.00 96.88 94 ALA A O 1
ATOM 760 N N . GLU A 1 95 ? 8.823 11.609 -5.233 1.00 97.75 95 GLU A N 1
ATOM 761 C CA . GLU A 1 95 ? 7.608 12.414 -5.017 1.00 97.75 95 GLU A CA 1
ATOM 762 C C . GLU A 1 95 ? 6.638 11.726 -4.055 1.00 97.75 95 GLU A C 1
ATOM 764 O O . GLU A 1 95 ? 6.079 12.367 -3.174 1.00 97.75 95 GLU A O 1
ATOM 769 N N . ALA A 1 96 ? 6.445 10.411 -4.191 1.00 97.69 96 ALA A N 1
ATOM 770 C CA . ALA A 1 96 ? 5.586 9.648 -3.292 1.00 97.69 96 ALA A CA 1
ATOM 771 C C . ALA A 1 96 ? 6.052 9.794 -1.834 1.00 97.69 96 ALA A C 1
ATOM 773 O O . ALA A 1 96 ? 5.237 10.022 -0.944 1.00 97.69 96 ALA A O 1
ATOM 774 N N . ALA A 1 97 ? 7.363 9.724 -1.601 1.00 97.25 97 ALA A N 1
ATOM 775 C CA . ALA A 1 97 ? 7.969 9.861 -0.283 1.00 97.25 97 ALA A CA 1
ATOM 776 C C . ALA A 1 97 ? 7.745 11.242 0.367 1.00 97.25 97 ALA A C 1
ATOM 778 O O . ALA A 1 97 ? 7.801 11.334 1.590 1.00 97.25 97 ALA A O 1
ATOM 779 N N . THR A 1 98 ? 7.464 12.303 -0.400 1.00 97.56 98 THR A N 1
ATOM 780 C CA . THR A 1 98 ? 7.200 13.643 0.160 1.00 97.56 98 THR A CA 1
ATOM 781 C C . THR A 1 98 ? 5.724 13.911 0.457 1.00 97.56 98 THR A C 1
ATOM 783 O O . THR A 1 98 ? 5.427 14.844 1.201 1.00 97.56 98 THR A O 1
ATOM 786 N N . ILE A 1 99 ? 4.799 13.117 -0.097 1.00 96.69 99 ILE A N 1
ATOM 787 C CA . ILE A 1 99 ? 3.347 13.377 -0.012 1.00 96.69 99 ILE A CA 1
ATOM 788 C C . ILE A 1 99 ? 2.558 12.352 0.809 1.00 96.69 99 ILE A C 1
ATOM 790 O O . ILE A 1 99 ? 1.400 12.611 1.147 1.00 96.69 99 ILE A O 1
ATOM 794 N N . VAL A 1 100 ? 3.131 11.177 1.092 1.00 95.25 100 VAL A N 1
ATOM 795 C CA . VAL A 1 100 ? 2.466 10.162 1.923 1.00 95.25 100 VAL A CA 1
ATOM 796 C C . VAL A 1 100 ? 2.338 10.630 3.369 1.00 95.25 100 VAL A C 1
ATOM 798 O O . VAL A 1 100 ? 3.212 11.307 3.905 1.00 95.25 100 VAL A O 1
ATOM 801 N N . GLY A 1 101 ? 1.230 10.258 4.013 1.00 89.69 101 GLY A N 1
ATOM 802 C CA . GLY A 1 101 ? 0.956 10.648 5.398 1.00 89.69 101 GLY A CA 1
ATOM 803 C C . GLY A 1 101 ? 1.659 9.779 6.440 1.00 89.69 101 GLY A C 1
ATOM 804 O O . GLY A 1 101 ? 1.743 10.175 7.598 1.00 89.69 101 GLY A O 1
ATOM 805 N N . GLU A 1 102 ? 2.123 8.591 6.055 1.00 90.69 102 GLU A N 1
ATOM 806 C CA . GLU A 1 102 ? 2.742 7.604 6.935 1.00 90.69 102 GLU A CA 1
ATOM 807 C C . GLU A 1 102 ? 4.278 7.737 6.910 1.00 90.69 102 GLU A C 1
ATOM 809 O O . GLU A 1 102 ? 4.904 7.323 5.931 1.00 90.69 102 GLU A O 1
ATOM 814 N N . PRO A 1 103 ? 4.926 8.247 7.979 1.00 92.62 103 PRO A N 1
ATOM 815 C CA . PRO A 1 103 ? 6.374 8.476 7.979 1.00 92.62 103 PRO A CA 1
ATOM 816 C C . PRO A 1 103 ? 7.194 7.198 7.772 1.00 92.62 103 PRO A C 1
ATOM 818 O O . PRO A 1 103 ? 8.221 7.221 7.102 1.00 92.62 103 PRO A O 1
ATOM 821 N N . GLU A 1 104 ? 6.723 6.059 8.290 1.00 94.38 104 GLU A N 1
ATOM 822 C CA . GLU A 1 104 ? 7.398 4.767 8.104 1.00 94.38 104 GLU A CA 1
ATOM 823 C C . GLU A 1 104 ? 7.351 4.258 6.652 1.00 94.38 104 GLU A C 1
ATOM 825 O O . GLU A 1 104 ? 8.139 3.391 6.274 1.00 94.38 104 GLU A O 1
ATOM 830 N N . LEU A 1 105 ? 6.463 4.800 5.811 1.00 95.50 105 LEU A N 1
ATOM 831 C CA . LEU A 1 105 ? 6.374 4.432 4.400 1.00 95.50 105 LEU A CA 1
ATOM 832 C C . LEU A 1 105 ? 7.442 5.135 3.544 1.00 95.50 105 LEU A C 1
ATOM 834 O O . LEU A 1 105 ? 7.844 4.603 2.509 1.00 95.50 105 LEU A O 1
ATOM 838 N N . VAL A 1 106 ? 7.947 6.288 3.990 1.00 97.00 106 VAL A N 1
ATOM 839 C CA . VAL A 1 106 ? 8.992 7.075 3.313 1.00 97.00 106 VAL A CA 1
ATOM 840 C C . VAL A 1 106 ? 10.237 6.237 2.982 1.00 97.00 106 VAL A C 1
ATOM 842 O O . VAL A 1 106 ? 10.567 6.130 1.799 1.00 97.00 106 VAL A O 1
ATOM 845 N N . PRO A 1 107 ? 10.921 5.584 3.948 1.00 97.06 107 PRO A N 1
ATOM 846 C CA . PRO A 1 107 ? 12.117 4.799 3.640 1.00 97.06 107 PRO A CA 1
ATOM 847 C C . PRO A 1 107 ? 11.828 3.603 2.724 1.00 97.06 107 PRO A C 1
ATOM 849 O O . PRO A 1 107 ? 12.676 3.242 1.914 1.00 97.06 107 PRO A O 1
ATOM 852 N N . ILE A 1 108 ? 10.629 3.015 2.798 1.00 97.25 108 ILE A N 1
ATOM 853 C CA . ILE A 1 108 ? 10.217 1.899 1.932 1.00 97.25 108 ILE A CA 1
ATOM 854 C C . ILE A 1 108 ? 10.083 2.370 0.479 1.00 97.25 108 ILE A C 1
ATOM 856 O O . ILE A 1 108 ? 10.509 1.670 -0.438 1.00 97.25 108 ILE A O 1
ATOM 860 N N . LEU A 1 109 ? 9.503 3.551 0.256 1.00 97.25 109 LEU A N 1
ATOM 861 C CA . LEU A 1 109 ? 9.377 4.137 -1.080 1.00 97.25 109 LEU A CA 1
ATOM 862 C C . LEU A 1 109 ? 10.743 4.514 -1.658 1.00 97.25 109 LEU A C 1
ATOM 864 O O . LEU A 1 109 ? 10.988 4.265 -2.836 1.00 97.25 109 LEU A O 1
ATOM 868 N N . LEU A 1 110 ? 11.649 5.054 -0.842 1.00 97.31 110 LEU A N 1
ATOM 869 C CA . LEU A 1 110 ? 13.008 5.377 -1.282 1.00 97.31 110 LEU A CA 1
ATOM 870 C C . LEU A 1 110 ? 13.835 4.117 -1.595 1.00 97.31 110 LEU A C 1
ATOM 872 O O . LEU A 1 110 ? 14.513 4.094 -2.619 1.00 97.31 110 LEU A O 1
ATOM 876 N N . ASP A 1 111 ? 13.733 3.055 -0.783 1.00 97.06 111 ASP A N 1
ATOM 877 C CA . ASP A 1 111 ? 14.352 1.746 -1.075 1.00 97.06 111 ASP A CA 1
ATOM 878 C C . ASP A 1 111 ? 13.748 1.097 -2.326 1.00 97.06 111 ASP A C 1
ATOM 880 O O . ASP A 1 111 ? 14.451 0.475 -3.117 1.00 97.06 111 ASP A O 1
ATOM 884 N N . PHE A 1 112 ? 12.442 1.266 -2.557 1.00 95.88 112 PHE A N 1
ATOM 885 C CA . PHE A 1 112 ? 11.848 0.868 -3.828 1.00 95.88 112 PHE A CA 1
ATOM 886 C C . PHE A 1 112 ? 12.483 1.655 -4.983 1.00 95.88 112 PHE A C 1
ATOM 888 O O . PHE A 1 112 ? 12.961 1.064 -5.945 1.00 95.88 112 PHE A O 1
ATOM 895 N N . GLY A 1 113 ? 12.569 2.980 -4.877 1.00 95.00 113 GLY A N 1
ATOM 896 C CA . GLY A 1 113 ? 13.188 3.804 -5.912 1.00 95.00 113 GLY A CA 1
ATOM 897 C C . GLY A 1 113 ? 14.626 3.406 -6.232 1.00 95.00 113 GLY A C 1
ATOM 898 O O . GLY A 1 113 ? 14.955 3.264 -7.400 1.00 95.00 113 GLY A O 1
ATOM 899 N N . SER A 1 114 ? 15.465 3.146 -5.230 1.00 95.00 114 SER A N 1
ATOM 900 C CA . SER A 1 114 ? 16.883 2.826 -5.451 1.00 95.00 114 SER A CA 1
ATOM 901 C C . SER A 1 114 ? 17.130 1.485 -6.154 1.00 95.00 114 SER A C 1
ATOM 903 O O . SER A 1 114 ? 18.180 1.305 -6.767 1.00 95.00 114 SER A O 1
ATOM 905 N N . ARG A 1 115 ? 16.186 0.538 -6.083 1.00 91.94 115 ARG A N 1
ATOM 906 C CA . ARG A 1 115 ? 16.310 -0.801 -6.694 1.00 91.94 115 ARG A CA 1
ATOM 907 C C . ARG A 1 115 ? 15.862 -0.864 -8.151 1.00 91.94 115 ARG A C 1
ATOM 909 O O . ARG A 1 115 ? 16.207 -1.823 -8.839 1.00 91.94 115 ARG A O 1
ATOM 916 N N . TRP A 1 116 ? 15.054 0.101 -8.585 1.00 82.94 116 TRP A N 1
ATOM 917 C CA . TRP A 1 116 ? 14.420 0.118 -9.909 1.00 82.94 116 TRP A CA 1
ATOM 918 C C . TRP A 1 116 ? 14.550 1.471 -10.630 1.00 82.94 116 TRP A C 1
ATOM 920 O O . TRP A 1 116 ? 13.831 1.694 -11.604 1.00 82.94 116 TRP A O 1
ATOM 930 N N . ALA A 1 117 ? 15.426 2.358 -10.145 1.00 58.06 117 ALA A N 1
ATOM 931 C CA . ALA A 1 117 ? 15.837 3.584 -10.832 1.00 58.06 117 ALA A CA 1
ATOM 932 C C . ALA A 1 117 ? 16.823 3.298 -11.970 1.00 58.06 117 ALA A C 1
ATOM 934 O O . ALA A 1 117 ? 17.631 2.350 -11.834 1.00 58.06 117 ALA A O 1
#